Protein AF-A0A4Y9PRK2-F1 (afdb_monomer)

Foldseek 3Di:
DLAPPPDDLVPDDPVVSVCNLLDLVNLVVLVVCVVVVNHDDQDPGPCNNPSVVSNVVVVVVCCVPVVVVVVVVVVVVVVD

Mean predicted aligned error: 10.02 Å

Sequence (80 aa):
FVANTFVPLETFPSVLRHFAEWNPVSSVVQAARNLFGNSFGAPDVWSLQHPVIYSALWGVAILAVFVPLSVRTYRNTASR

Secondary structure (DSSP, 8-state):
---TTSS-GGGS-HHHHHHHHT-HHHHHHHHHHHHTT---S--SSHHHHSHHHHHHHHHHHHHHHHHHHHHHHHHHHHT-

Radius of gyration: 17.08 Å; Cα contacts (8 Å, |Δi|>4): 38; chains: 1; bounding box: 28×25×52 Å

Structure (mmCIF, N/CA/C/O backbone):
data_AF-A0A4Y9PRK2-F1
#
_entry.id   AF-A0A4Y9PRK2-F1
#
loop_
_atom_site.group_PDB
_atom_site.id
_atom_site.type_symbol
_atom_site.label_atom_id
_atom_site.label_alt_id
_atom_site.label_comp_id
_atom_site.label_asym_id
_atom_site.label_entity_id
_atom_site.label_seq_id
_atom_site.pdbx_PDB_ins_code
_atom_site.Cartn_x
_atom_site.Cartn_y
_atom_site.Cartn_z
_atom_site.occupancy
_atom_site.B_iso_or_equiv
_atom_site.auth_seq_id
_atom_site.auth_comp_id
_atom_site.auth_asym_id
_atom_site.auth_atom_id
_atom_site.pdbx_PDB_model_num
ATOM 1 N N . PHE A 1 1 ? 5.441 -18.770 -2.580 1.00 43.44 1 PHE A N 1
ATOM 2 C CA . PHE A 1 1 ? 6.194 -17.690 -3.244 1.00 43.44 1 PHE A CA 1
ATOM 3 C C . PHE A 1 1 ? 5.683 -17.535 -4.670 1.00 43.44 1 PHE A C 1
ATOM 5 O O . PHE A 1 1 ? 6.095 -18.286 -5.539 1.00 43.44 1 PHE A O 1
ATOM 12 N N . VAL A 1 2 ? 4.745 -16.611 -4.895 1.00 38.53 2 VAL A N 1
ATOM 13 C CA . VAL A 1 2 ? 4.322 -16.181 -6.240 1.00 38.53 2 VAL A CA 1
ATOM 14 C C . VAL A 1 2 ? 4.827 -14.750 -6.386 1.00 38.53 2 VAL A C 1
ATOM 16 O O . VAL A 1 2 ? 4.130 -13.789 -6.080 1.00 38.53 2 VAL A O 1
ATOM 19 N N . ALA A 1 3 ? 6.115 -14.635 -6.694 1.00 40.81 3 ALA A N 1
ATOM 20 C CA . ALA A 1 3 ? 6.776 -13.374 -6.994 1.00 40.81 3 ALA A CA 1
ATOM 21 C C . ALA A 1 3 ? 7.026 -13.322 -8.504 1.00 40.81 3 ALA A C 1
ATOM 23 O O . ALA A 1 3 ? 7.346 -14.346 -9.111 1.00 40.81 3 ALA A O 1
ATOM 24 N N . ASN A 1 4 ? 6.884 -12.131 -9.087 1.00 46.69 4 ASN A N 1
ATOM 25 C CA . ASN A 1 4 ? 6.985 -11.806 -10.516 1.00 46.69 4 ASN A CA 1
ATOM 26 C C . ASN A 1 4 ? 8.404 -11.996 -11.116 1.00 46.69 4 ASN A C 1
ATOM 28 O O . ASN A 1 4 ? 8.833 -11.240 -11.981 1.00 46.69 4 ASN A O 1
ATOM 32 N N . THR A 1 5 ? 9.184 -12.947 -10.601 1.00 49.84 5 THR A N 1
ATOM 33 C CA . THR A 1 5 ? 10.602 -13.154 -10.927 1.00 49.84 5 THR A CA 1
ATOM 34 C C . THR A 1 5 ? 10.917 -14.536 -11.499 1.00 49.84 5 THR A C 1
ATOM 36 O O . THR A 1 5 ? 12.040 -14.723 -11.950 1.00 49.84 5 THR A O 1
ATOM 39 N N . PHE A 1 6 ? 9.979 -15.495 -11.510 1.00 46.44 6 PHE A N 1
ATOM 40 C CA . PHE A 1 6 ? 10.304 -16.891 -11.862 1.00 46.44 6 PHE A CA 1
ATOM 41 C C . PHE A 1 6 ? 9.405 -17.575 -12.904 1.00 46.44 6 PHE A C 1
ATOM 43 O O . PHE A 1 6 ? 9.762 -18.660 -13.352 1.00 46.44 6 PHE A O 1
ATOM 50 N N . VAL A 1 7 ? 8.279 -16.985 -13.327 1.00 48.06 7 VAL A N 1
ATOM 51 C CA . VAL A 1 7 ? 7.393 -17.605 -14.335 1.00 48.06 7 VAL A CA 1
ATOM 52 C C . VAL A 1 7 ? 6.865 -16.534 -15.299 1.00 48.06 7 VAL A C 1
ATOM 54 O O . VAL A 1 7 ? 6.307 -15.544 -14.821 1.00 48.06 7 VAL A O 1
ATOM 57 N N . PRO A 1 8 ? 7.026 -16.698 -16.628 1.00 53.03 8 PRO A N 1
ATOM 58 C CA . PRO A 1 8 ? 6.402 -15.822 -17.617 1.00 53.03 8 PRO A CA 1
ATOM 59 C C . PRO A 1 8 ? 4.886 -15.773 -17.397 1.00 53.03 8 PRO A C 1
ATOM 61 O O . PRO A 1 8 ? 4.227 -16.808 -17.387 1.00 53.03 8 PRO A O 1
ATOM 64 N N . LEU A 1 9 ? 4.318 -14.578 -17.224 1.00 52.84 9 LEU A N 1
ATOM 65 C CA . LEU A 1 9 ? 2.887 -14.383 -16.930 1.00 52.84 9 LEU A CA 1
ATOM 66 C C . LEU A 1 9 ? 1.951 -14.907 -18.040 1.00 52.84 9 LEU A C 1
ATOM 68 O O . LEU A 1 9 ? 0.748 -15.036 -17.818 1.00 52.84 9 LEU A O 1
ATOM 72 N N . GLU A 1 10 ? 2.495 -15.224 -19.218 1.00 56.38 10 GLU A N 1
ATOM 73 C CA . GLU A 1 10 ? 1.772 -15.771 -20.371 1.00 56.38 10 GLU A CA 1
ATOM 74 C C . GLU A 1 10 ? 1.220 -17.185 -20.138 1.00 56.38 10 GLU A C 1
ATOM 76 O O . GLU A 1 10 ? 0.234 -17.560 -20.765 1.00 56.38 10 GLU A O 1
ATOM 81 N N . THR A 1 11 ? 1.800 -17.962 -19.215 1.00 55.66 11 THR A N 1
ATOM 82 C CA . THR A 1 11 ? 1.322 -19.318 -18.886 1.00 55.66 11 THR A CA 1
ATOM 83 C C . THR A 1 11 ? 0.305 -19.359 -17.747 1.00 55.66 11 THR A C 1
ATOM 85 O O . THR A 1 11 ? -0.199 -20.440 -17.430 1.00 55.66 11 THR A O 1
ATOM 88 N N . PHE A 1 12 ? -0.043 -18.222 -17.128 1.00 57.53 12 PHE A N 1
ATOM 89 C CA . PHE A 1 12 ? -1.054 -18.225 -16.072 1.00 57.53 12 PHE A CA 1
ATOM 90 C C . PHE A 1 12 ? -2.487 -18.216 -16.622 1.00 57.53 12 PHE A C 1
ATOM 92 O O . PHE A 1 12 ? -2.808 -17.420 -17.507 1.00 57.53 12 PHE A O 1
ATOM 99 N N . PRO A 1 13 ? -3.393 -19.032 -16.043 1.00 63.66 13 PRO A N 1
ATOM 100 C CA . PRO A 1 13 ? -4.829 -18.883 -16.253 1.00 63.66 13 PRO A CA 1
ATOM 101 C C . PRO A 1 13 ? -5.258 -17.439 -15.968 1.00 63.66 13 PRO A C 1
ATOM 103 O O . PRO A 1 13 ? -4.769 -16.829 -15.017 1.00 63.66 13 PRO A O 1
ATOM 106 N N . SER A 1 14 ? -6.186 -16.897 -16.757 1.00 66.88 14 SER A N 1
ATOM 107 C CA . SER A 1 14 ? -6.577 -15.474 -16.741 1.00 66.88 14 SER A CA 1
ATOM 108 C C . SER A 1 14 ? -6.845 -14.899 -15.342 1.00 66.88 14 SER A C 1
ATOM 110 O O . SER A 1 14 ? -6.425 -13.785 -15.038 1.00 66.88 14 SER A O 1
ATOM 112 N N . VAL A 1 15 ? -7.473 -15.678 -14.458 1.00 67.56 15 VAL A N 1
ATOM 113 C CA . VAL A 1 15 ? -7.741 -15.292 -13.063 1.00 67.56 15 VAL A CA 1
ATOM 114 C C . VAL A 1 15 ? -6.447 -15.137 -12.256 1.00 67.56 15 VAL A C 1
ATOM 116 O O . VAL A 1 15 ? -6.258 -14.135 -11.572 1.00 67.56 15 VAL A O 1
ATOM 119 N N . LEU A 1 16 ? -5.529 -16.102 -12.360 1.00 63.88 16 LEU A N 1
ATOM 120 C CA . LEU A 1 16 ? -4.230 -16.071 -11.678 1.00 63.88 16 LEU A CA 1
ATOM 121 C C . LEU A 1 16 ? -3.357 -14.924 -12.183 1.00 63.88 16 LEU A C 1
ATOM 123 O O . LEU A 1 16 ? -2.689 -14.272 -11.383 1.00 63.88 16 LEU A O 1
ATOM 127 N N . ARG A 1 17 ? -3.412 -14.643 -13.489 1.00 66.12 17 ARG A N 1
ATOM 128 C CA . ARG A 1 17 ? -2.740 -13.490 -14.089 1.00 66.12 17 ARG A CA 1
ATOM 129 C 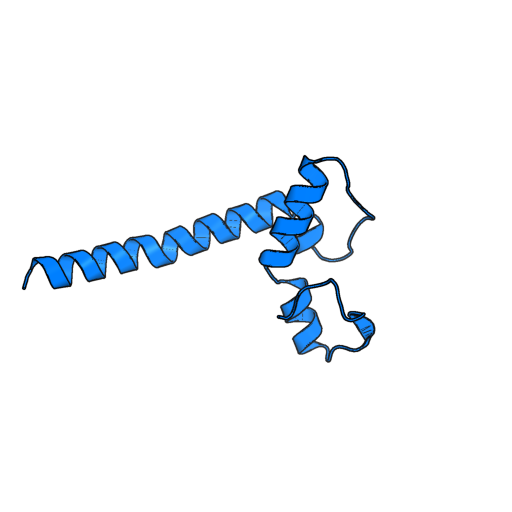C . ARG A 1 17 ? -3.259 -12.180 -13.497 1.00 66.12 17 ARG A C 1
ATOM 131 O O . ARG A 1 17 ? -2.448 -11.371 -13.064 1.00 66.12 17 ARG A O 1
ATOM 138 N N . HIS A 1 18 ? -4.575 -12.011 -13.370 1.00 65.25 18 HIS A N 1
ATOM 139 C CA . HIS A 1 18 ? -5.153 -10.802 -12.779 1.00 65.25 18 HIS A CA 1
ATOM 140 C C . HIS A 1 18 ? -4.753 -10.626 -11.303 1.00 65.25 18 HIS A C 1
ATOM 142 O O . HIS A 1 18 ? -4.342 -9.548 -10.888 1.00 65.25 18 HIS A O 1
ATOM 148 N N . PHE A 1 19 ? -4.767 -11.695 -10.501 1.00 66.12 19 PHE A N 1
ATOM 149 C CA . PHE A 1 19 ? -4.277 -11.616 -9.118 1.00 66.12 19 PHE A CA 1
ATOM 150 C C . PHE A 1 19 ? -2.776 -11.297 -9.031 1.00 66.12 19 PHE A C 1
ATOM 152 O O . PHE A 1 19 ? -2.357 -10.538 -8.157 1.00 66.12 19 PHE A O 1
ATOM 159 N N . ALA A 1 20 ? -1.960 -11.855 -9.928 1.00 66.56 20 ALA A N 1
ATOM 160 C CA . ALA A 1 20 ? -0.524 -11.592 -9.973 1.00 66.56 20 ALA A CA 1
ATOM 161 C C . ALA A 1 20 ? -0.205 -10.149 -10.408 1.00 66.56 20 ALA A C 1
ATOM 163 O O . ALA A 1 20 ? 0.689 -9.518 -9.840 1.00 66.56 20 ALA A O 1
ATOM 164 N N . GLU A 1 21 ? -0.961 -9.618 -11.371 1.00 68.00 21 GLU A N 1
ATOM 165 C CA . GLU A 1 21 ? -0.867 -8.244 -11.883 1.00 68.00 21 GLU A CA 1
ATOM 166 C C . GLU A 1 21 ? -1.222 -7.189 -10.817 1.00 68.00 21 GLU A C 1
ATOM 168 O O . GLU A 1 21 ? -0.616 -6.115 -10.768 1.00 68.00 21 GLU A O 1
ATOM 173 N N . TRP A 1 22 ? -2.158 -7.502 -9.916 1.00 69.88 22 TRP A N 1
ATOM 174 C CA . TRP A 1 22 ? -2.623 -6.591 -8.859 1.00 69.88 22 TRP A CA 1
ATOM 175 C C . TRP A 1 22 ? -1.944 -6.801 -7.497 1.00 69.88 22 TRP A C 1
ATOM 177 O O . TRP A 1 22 ? -2.347 -6.206 -6.492 1.00 69.88 22 TRP A O 1
ATOM 187 N N . ASN A 1 23 ? -0.883 -7.607 -7.444 1.00 75.31 23 ASN A N 1
ATOM 188 C CA . ASN A 1 23 ? -0.176 -7.907 -6.206 1.00 75.31 23 ASN A CA 1
ATOM 189 C C . ASN A 1 23 ? 0.567 -6.661 -5.652 1.00 75.31 23 ASN A C 1
ATOM 191 O O . ASN A 1 23 ? 1.469 -6.144 -6.321 1.00 75.31 23 ASN A O 1
ATOM 195 N N . PRO A 1 24 ? 0.268 -6.205 -4.416 1.00 73.00 24 PRO A N 1
ATOM 196 C CA . PRO A 1 24 ? 0.920 -5.042 -3.797 1.00 73.00 24 PRO A CA 1
ATOM 197 C C . PRO A 1 24 ? 2.428 -5.205 -3.588 1.00 73.00 24 PRO A C 1
ATOM 199 O O . PRO A 1 24 ? 3.167 -4.227 -3.525 1.00 73.00 24 PRO A O 1
ATOM 202 N N . VAL A 1 25 ? 2.922 -6.439 -3.500 1.00 78.00 25 VAL A N 1
ATOM 203 C CA . VAL A 1 25 ? 4.364 -6.694 -3.401 1.00 78.00 25 VAL A CA 1
ATOM 204 C C . VAL A 1 25 ? 5.061 -6.278 -4.699 1.00 78.00 25 VAL A C 1
ATOM 206 O O . VAL A 1 25 ? 6.123 -5.657 -4.663 1.00 78.00 25 VAL A O 1
ATOM 209 N N . SER A 1 26 ? 4.441 -6.557 -5.849 1.00 74.19 26 SER A N 1
ATOM 210 C CA . SER A 1 26 ? 4.985 -6.200 -7.163 1.00 74.19 26 SER A CA 1
ATOM 211 C C . SER A 1 26 ? 5.082 -4.683 -7.340 1.00 74.19 26 SER A C 1
ATOM 213 O O . SER A 1 26 ? 6.100 -4.193 -7.831 1.00 74.19 26 SER A O 1
ATOM 215 N N . SER A 1 27 ? 4.070 -3.928 -6.898 1.00 80.00 27 SER A N 1
ATOM 216 C CA . SER A 1 27 ? 4.079 -2.462 -6.973 1.00 80.00 27 SER A CA 1
ATOM 217 C C . SER A 1 27 ? 5.125 -1.836 -6.052 1.00 80.00 27 SER A C 1
ATOM 219 O O . SER A 1 27 ? 5.773 -0.878 -6.456 1.00 80.00 27 SER A O 1
ATOM 221 N N . VAL A 1 28 ? 5.353 -2.389 -4.854 1.00 81.50 28 VAL A N 1
ATOM 222 C CA . VAL A 1 28 ? 6.394 -1.899 -3.930 1.00 81.50 28 VAL A CA 1
ATOM 223 C C . VAL A 1 28 ? 7.786 -2.072 -4.542 1.00 81.50 28 VAL A C 1
ATOM 225 O O . VAL A 1 28 ? 8.602 -1.152 -4.497 1.00 81.50 28 VAL A O 1
ATOM 228 N N . VAL A 1 29 ? 8.052 -3.219 -5.176 1.00 82.31 29 VAL A N 1
ATOM 229 C CA . VAL A 1 29 ? 9.325 -3.475 -5.871 1.00 82.31 29 VAL A CA 1
ATOM 230 C C . VAL A 1 29 ? 9.524 -2.510 -7.044 1.00 82.31 29 VAL A C 1
ATOM 232 O O . VAL A 1 29 ? 10.616 -1.967 -7.211 1.00 82.31 29 VAL A O 1
ATOM 235 N N . GLN A 1 30 ? 8.483 -2.266 -7.844 1.00 79.44 30 GLN A N 1
ATOM 236 C CA . GLN A 1 30 ? 8.529 -1.304 -8.953 1.00 79.44 30 GLN A CA 1
ATOM 237 C C . GLN A 1 30 ? 8.728 0.135 -8.444 1.00 79.44 30 GLN A C 1
ATOM 239 O O . GLN A 1 30 ? 9.586 0.851 -8.951 1.00 79.44 30 GLN A O 1
ATOM 244 N N . ALA A 1 31 ? 8.033 0.535 -7.374 1.00 81.75 31 ALA A N 1
ATOM 245 C CA . ALA A 1 31 ? 8.202 1.840 -6.737 1.00 81.75 31 ALA A CA 1
ATOM 246 C C . ALA A 1 31 ? 9.640 2.043 -6.250 1.00 81.75 31 ALA A C 1
ATOM 248 O O . ALA A 1 31 ? 10.236 3.078 -6.531 1.00 81.75 31 ALA A O 1
ATOM 249 N N . ALA A 1 32 ? 10.223 1.039 -5.586 1.00 83.69 32 ALA A N 1
ATOM 250 C CA . ALA A 1 32 ? 11.617 1.081 -5.165 1.00 83.69 32 ALA A CA 1
ATOM 251 C C . ALA A 1 32 ? 12.554 1.257 -6.369 1.00 83.69 32 ALA A C 1
ATOM 253 O O . ALA A 1 32 ? 13.379 2.164 -6.370 1.00 83.69 32 ALA A O 1
ATOM 254 N N . ARG A 1 33 ? 12.395 0.456 -7.432 1.00 83.38 33 ARG A N 1
ATOM 255 C CA . ARG A 1 33 ? 13.209 0.581 -8.656 1.00 83.38 33 ARG A CA 1
ATOM 256 C C . ARG A 1 33 ? 13.113 1.968 -9.287 1.00 83.38 33 ARG A C 1
ATOM 258 O O . ARG A 1 33 ? 14.148 2.523 -9.647 1.00 83.38 33 ARG A O 1
ATOM 265 N N . ASN A 1 34 ? 11.910 2.534 -9.373 1.00 83.44 34 ASN A N 1
ATOM 266 C CA . ASN A 1 34 ? 11.694 3.872 -9.922 1.00 83.44 34 ASN A CA 1
ATOM 267 C C . ASN A 1 34 ? 12.368 4.947 -9.067 1.00 83.44 34 ASN A C 1
ATOM 269 O O . ASN A 1 34 ? 13.050 5.814 -9.605 1.00 83.44 34 ASN A O 1
ATOM 273 N N . LEU A 1 35 ? 12.230 4.868 -7.742 1.00 83.19 35 LEU A N 1
ATOM 274 C CA . LEU A 1 35 ? 12.849 5.822 -6.817 1.00 83.19 35 LEU A CA 1
ATOM 275 C C . LEU A 1 35 ? 14.381 5.702 -6.786 1.00 83.19 35 LEU A C 1
ATOM 277 O O . LEU A 1 35 ? 15.063 6.702 -6.594 1.00 83.19 35 LEU A O 1
ATOM 281 N N . PHE A 1 36 ? 14.925 4.506 -7.024 1.00 86.62 36 PHE A N 1
ATOM 282 C CA . PHE A 1 36 ? 16.365 4.270 -7.167 1.00 86.62 36 PHE A CA 1
ATOM 283 C C . PHE A 1 36 ? 16.904 4.527 -8.587 1.00 86.62 36 PHE A C 1
ATOM 285 O O . PHE A 1 36 ? 18.089 4.310 -8.824 1.00 86.62 36 PHE A O 1
ATOM 292 N N . GLY A 1 37 ? 16.069 4.964 -9.537 1.00 80.69 37 GLY A N 1
ATOM 293 C CA . GLY A 1 37 ? 16.492 5.302 -10.902 1.00 80.69 37 GLY A CA 1
ATOM 294 C C . GLY A 1 37 ? 16.788 4.111 -11.826 1.00 80.69 37 GLY A C 1
ATOM 295 O O . GLY A 1 37 ? 17.383 4.303 -12.878 1.00 80.69 37 GLY A O 1
ATOM 296 N N . ASN A 1 38 ? 16.368 2.893 -11.466 1.00 81.12 38 ASN A N 1
ATOM 297 C CA . ASN A 1 38 ? 16.591 1.656 -12.234 1.00 81.12 38 ASN A CA 1
ATOM 298 C C . ASN A 1 38 ? 15.278 1.097 -12.811 1.00 81.12 38 ASN A C 1
ATOM 300 O O . ASN A 1 38 ? 14.953 -0.084 -12.650 1.00 81.12 38 ASN A O 1
ATOM 304 N N . SER A 1 39 ? 14.470 1.965 -13.415 1.00 73.19 39 SER A N 1
ATOM 305 C CA . SER A 1 39 ? 13.183 1.594 -14.000 1.00 73.19 39 SER A CA 1
ATOM 306 C C . SER A 1 39 ? 13.370 0.863 -15.339 1.00 73.19 39 SER A C 1
ATOM 308 O O . SER A 1 39 ? 14.150 1.281 -16.191 1.00 73.19 39 SER A O 1
ATOM 310 N N . PHE A 1 40 ? 12.652 -0.249 -15.536 1.00 68.06 40 PHE A N 1
ATOM 311 C CA . PHE A 1 40 ? 12.703 -1.053 -16.763 1.00 68.06 40 PHE A CA 1
ATOM 312 C C . PHE A 1 40 ? 11.331 -1.067 -17.437 1.00 68.06 40 PHE A C 1
ATOM 314 O O . PHE A 1 40 ? 10.401 -1.653 -16.884 1.00 68.06 40 PHE A O 1
ATOM 321 N N . GLY A 1 41 ? 11.237 -0.473 -18.633 1.00 65.19 41 GLY A N 1
ATOM 322 C CA . GLY A 1 41 ? 10.047 -0.501 -19.493 1.00 65.19 41 GLY A CA 1
ATOM 323 C C . GLY A 1 41 ? 8.805 0.189 -18.909 1.00 65.19 41 GLY A C 1
ATOM 324 O O . GLY A 1 41 ? 8.703 0.424 -17.707 1.00 65.19 41 GLY A O 1
ATOM 325 N N . ALA A 1 42 ? 7.844 0.520 -19.773 1.00 62.81 42 ALA A N 1
ATOM 326 C CA . ALA A 1 42 ? 6.522 0.976 -19.352 1.00 62.81 42 ALA A CA 1
ATOM 327 C C . ALA A 1 42 ? 5.598 -0.251 -19.224 1.00 62.81 42 ALA A C 1
ATOM 329 O O . ALA A 1 42 ? 5.314 -0.891 -20.234 1.00 62.81 42 ALA A O 1
ATOM 330 N N . PRO A 1 43 ? 5.174 -0.638 -18.012 1.00 67.75 43 PRO A N 1
ATOM 331 C CA . PRO A 1 43 ? 4.258 -1.759 -17.831 1.00 67.75 43 PRO A CA 1
ATOM 332 C C . PRO A 1 43 ? 2.825 -1.396 -18.266 1.00 67.75 43 PRO A C 1
ATOM 334 O O . PRO A 1 43 ? 2.350 -0.291 -18.006 1.00 67.75 43 PRO A O 1
ATOM 337 N N . ASP A 1 44 ? 2.102 -2.351 -18.857 1.00 72.19 44 ASP A N 1
ATOM 338 C CA . ASP A 1 44 ? 0.711 -2.172 -19.329 1.00 72.19 44 ASP A CA 1
ATOM 339 C C . ASP A 1 44 ? -0.348 -2.209 -18.211 1.00 72.19 44 ASP A C 1
ATOM 341 O O . ASP A 1 44 ? -1.539 -2.023 -18.453 1.00 72.19 44 ASP A O 1
ATOM 345 N N . VAL A 1 45 ? 0.065 -2.447 -16.963 1.00 73.38 45 VAL A N 1
ATOM 346 C CA . VAL A 1 45 ? -0.841 -2.625 -15.821 1.00 73.38 45 VAL A CA 1
ATOM 347 C C . VAL A 1 45 ? -0.838 -1.378 -14.941 1.00 73.38 45 VAL A C 1
ATOM 349 O O . VAL A 1 45 ? 0.222 -0.920 -14.514 1.00 73.38 45 VAL A O 1
ATOM 352 N N . TRP A 1 46 ? -2.021 -0.857 -14.602 1.00 72.12 46 TRP A N 1
ATOM 353 C CA . TRP A 1 46 ? -2.172 0.398 -13.850 1.00 72.12 46 TRP A CA 1
ATOM 354 C C . TRP A 1 46 ? -1.429 0.410 -12.498 1.00 72.12 46 TRP A C 1
ATOM 356 O O . TRP A 1 46 ? -0.791 1.404 -12.144 1.00 72.12 46 TRP A O 1
ATOM 366 N N . SER A 1 47 ? -1.428 -0.719 -11.777 1.00 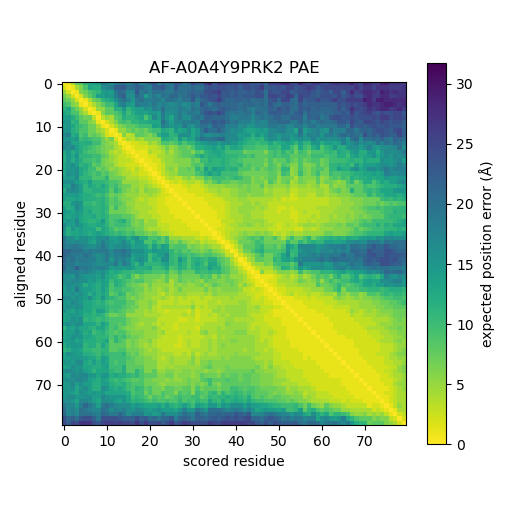69.69 47 SER A N 1
ATOM 367 C CA . SER A 1 47 ? -0.694 -0.911 -10.510 1.00 69.69 47 SER A CA 1
ATOM 368 C C . SER A 1 47 ? 0.817 -0.675 -10.645 1.00 69.69 47 SER A C 1
ATOM 370 O O . SER A 1 47 ? 1.469 -0.234 -9.698 1.00 69.69 47 SER A O 1
ATOM 372 N N . LEU A 1 48 ? 1.375 -0.953 -11.825 1.00 70.75 48 LEU A N 1
ATOM 373 C CA . LEU A 1 48 ? 2.794 -0.822 -12.146 1.00 70.75 48 LEU A CA 1
ATOM 374 C C . LEU A 1 48 ? 3.109 0.498 -12.872 1.00 70.75 48 LEU A C 1
ATOM 376 O O . LEU A 1 48 ? 4.271 0.896 -12.896 1.00 70.75 48 LEU A O 1
ATOM 380 N N . GLN A 1 49 ? 2.100 1.192 -13.413 1.00 78.75 49 GLN A N 1
ATOM 381 C CA . GLN A 1 49 ? 2.214 2.558 -13.949 1.00 78.75 49 GLN A CA 1
ATOM 382 C C . GLN A 1 49 ? 2.232 3.613 -12.838 1.00 78.75 49 GLN A C 1
ATOM 384 O O . GLN A 1 49 ? 2.975 4.590 -12.916 1.00 78.75 49 GLN A O 1
ATOM 389 N N . HIS A 1 50 ? 1.474 3.387 -11.759 1.00 81.81 50 HIS A N 1
ATOM 390 C CA . HIS A 1 50 ? 1.459 4.248 -10.572 1.00 81.81 50 HIS A CA 1
ATOM 391 C C . HIS A 1 50 ? 1.927 3.510 -9.306 1.00 81.81 50 HIS A C 1
ATOM 393 O O . HIS A 1 50 ? 1.220 3.502 -8.293 1.00 81.81 50 HIS A O 1
ATOM 399 N N . PRO A 1 51 ? 3.133 2.911 -9.307 1.00 81.12 51 PRO A N 1
ATOM 400 C CA . PRO A 1 51 ? 3.535 1.973 -8.266 1.00 81.12 51 PRO A CA 1
ATOM 401 C C . PRO A 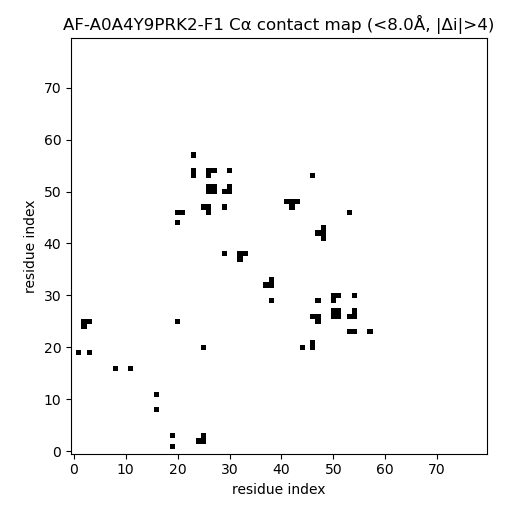1 51 ? 3.695 2.640 -6.899 1.00 81.12 51 PRO A C 1
ATOM 403 O O . PRO A 1 51 ? 3.421 2.015 -5.876 1.00 81.12 51 PRO A O 1
ATOM 406 N N . VAL A 1 52 ? 4.076 3.921 -6.862 1.00 82.81 52 VAL A N 1
ATOM 407 C CA . VAL A 1 52 ? 4.213 4.697 -5.618 1.00 82.81 52 VAL A CA 1
ATOM 408 C C . VAL A 1 52 ? 2.848 4.926 -4.963 1.00 82.81 52 VAL A C 1
ATOM 410 O O . VAL A 1 52 ? 2.662 4.584 -3.797 1.00 82.81 52 VAL A O 1
ATOM 413 N N . ILE A 1 53 ? 1.876 5.451 -5.719 1.00 87.06 53 ILE A N 1
ATOM 414 C CA . ILE A 1 53 ? 0.522 5.739 -5.216 1.00 87.06 53 ILE A CA 1
ATOM 415 C C . ILE A 1 53 ? -0.175 4.440 -4.815 1.00 87.06 53 ILE A C 1
ATOM 417 O O . ILE A 1 53 ? -0.745 4.356 -3.730 1.00 87.06 53 ILE A O 1
ATOM 421 N N . TYR A 1 54 ? -0.084 3.410 -5.656 1.00 85.69 54 TYR A N 1
ATOM 422 C CA . TYR A 1 54 ? -0.690 2.114 -5.380 1.00 85.69 54 TYR A CA 1
ATOM 423 C C . TYR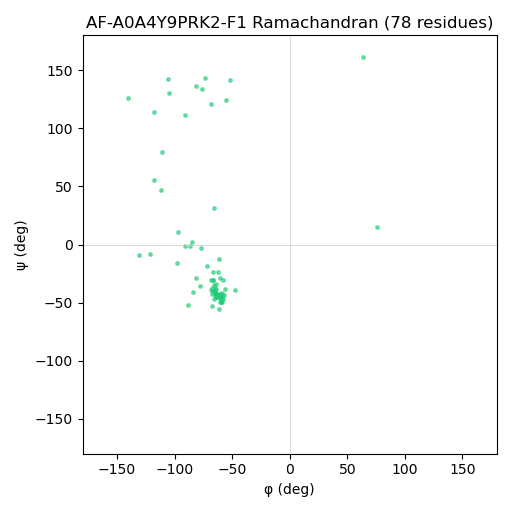 A 1 54 ? -0.123 1.481 -4.100 1.00 85.69 54 TYR A C 1
ATOM 425 O O . TYR A 1 54 ? -0.877 0.998 -3.256 1.00 85.69 54 TYR A O 1
ATOM 433 N N . SER A 1 55 ? 1.197 1.555 -3.898 1.00 85.69 55 SER A N 1
ATOM 434 C CA . SER A 1 55 ? 1.837 1.064 -2.671 1.00 85.69 55 SER A CA 1
ATOM 435 C C . SER A 1 55 ? 1.420 1.870 -1.435 1.00 85.69 55 SER A C 1
ATOM 437 O O . SER A 1 55 ? 1.159 1.289 -0.382 1.00 85.69 55 SER A O 1
ATOM 439 N N . ALA A 1 56 ? 1.297 3.197 -1.555 1.00 88.75 56 ALA A N 1
ATOM 440 C CA . ALA A 1 56 ? 0.828 4.052 -0.465 1.00 88.75 56 ALA A CA 1
ATOM 441 C C 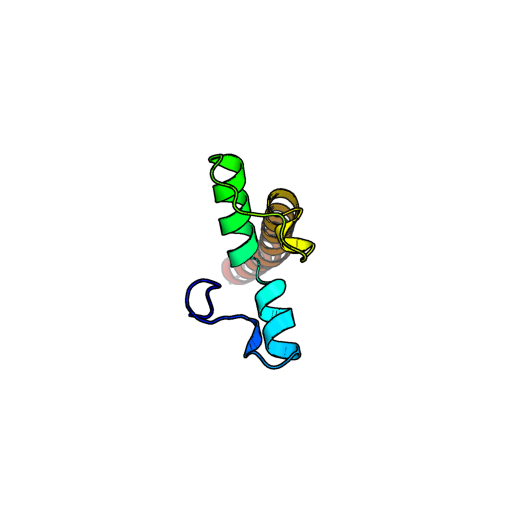. ALA A 1 56 ? -0.627 3.745 -0.069 1.00 88.75 56 ALA A C 1
ATOM 443 O O . ALA A 1 56 ? -0.929 3.644 1.120 1.00 88.75 56 ALA A O 1
ATOM 444 N N . LEU A 1 57 ? -1.514 3.529 -1.049 1.00 90.62 57 LEU A N 1
ATOM 445 C CA . LEU A 1 57 ? -2.907 3.136 -0.808 1.00 90.62 57 LEU A CA 1
ATOM 446 C C . LEU A 1 57 ? -3.000 1.824 -0.026 1.00 90.62 57 LEU A C 1
ATOM 448 O O . LEU A 1 57 ? -3.784 1.731 0.916 1.00 90.62 57 LEU A O 1
ATOM 452 N N . TRP A 1 58 ? -2.165 0.838 -0.357 1.00 88.62 58 TRP A N 1
ATOM 453 C CA . TRP A 1 58 ? -2.097 -0.411 0.402 1.00 88.62 58 TRP A CA 1
ATOM 454 C C . TRP A 1 58 ? -1.602 -0.211 1.835 1.00 88.62 58 TRP A C 1
ATOM 456 O O . TRP A 1 58 ? -2.166 -0.801 2.755 1.00 88.62 58 TRP A O 1
ATOM 466 N N . GLY A 1 59 ? -0.612 0.660 2.050 1.00 90.12 59 GLY A N 1
ATOM 467 C CA . GLY A 1 59 ? -0.178 1.045 3.395 1.00 90.12 59 GLY A CA 1
ATOM 468 C C . GLY A 1 59 ? -1.319 1.649 4.220 1.00 90.12 59 GLY A C 1
ATOM 469 O O . GLY A 1 59 ? -1.567 1.222 5.348 1.00 90.12 59 GLY A O 1
ATOM 470 N N . VAL A 1 60 ? -2.073 2.582 3.631 1.00 94.81 60 VAL A N 1
ATOM 471 C CA . VAL A 1 60 ? -3.253 3.189 4.267 1.00 94.81 60 VAL A CA 1
ATOM 472 C C . VAL A 1 60 ? -4.339 2.149 4.542 1.00 94.81 60 VAL A C 1
ATOM 474 O O . VAL A 1 60 ? -4.889 2.139 5.638 1.00 94.81 60 VAL A O 1
ATOM 477 N N . ALA A 1 61 ? -4.627 1.249 3.599 1.00 93.50 61 ALA A N 1
ATOM 478 C CA . ALA A 1 61 ? -5.640 0.207 3.765 1.00 93.50 61 ALA A CA 1
ATOM 479 C 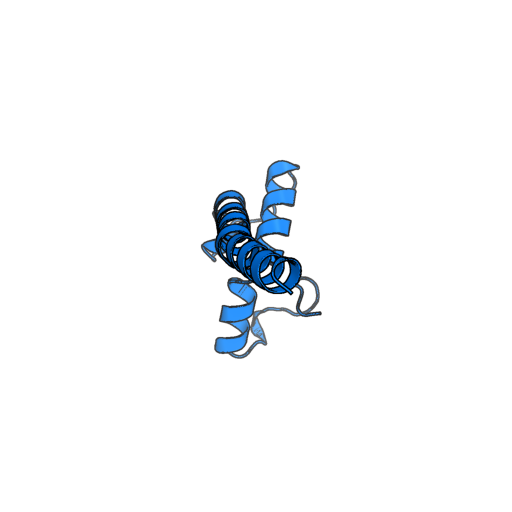C . ALA A 1 61 ? -5.295 -0.756 4.912 1.00 93.50 61 ALA A C 1
ATOM 481 O O . ALA A 1 61 ? -6.151 -1.065 5.741 1.00 93.50 61 ALA A O 1
ATOM 482 N N . ILE A 1 62 ? -4.032 -1.184 5.005 1.00 92.44 62 ILE A N 1
ATOM 483 C CA . ILE A 1 62 ? -3.547 -2.028 6.105 1.00 92.44 62 ILE A CA 1
ATOM 484 C C . ILE A 1 62 ? -3.728 -1.297 7.437 1.00 92.44 62 ILE A C 1
ATOM 486 O O . ILE A 1 62 ? -4.311 -1.855 8.364 1.00 92.44 62 ILE A O 1
ATOM 490 N N . LEU A 1 63 ? -3.297 -0.038 7.540 1.00 95.62 63 LEU A N 1
ATOM 491 C CA . LEU A 1 63 ? -3.480 0.742 8.765 1.00 95.62 63 LEU A CA 1
ATOM 492 C C . LEU A 1 63 ? -4.965 0.899 9.117 1.00 95.62 63 LEU A C 1
ATOM 494 O O . LEU A 1 63 ? -5.355 0.642 10.253 1.00 95.62 63 LEU A O 1
ATOM 498 N N . ALA A 1 64 ? -5.803 1.242 8.141 1.00 96.25 64 ALA A N 1
ATOM 499 C CA . ALA A 1 64 ? -7.237 1.425 8.330 1.00 96.25 64 ALA A CA 1
ATOM 500 C C . ALA A 1 64 ? -7.947 0.156 8.827 1.00 96.25 64 ALA A C 1
ATOM 502 O O . ALA A 1 64 ? -8.941 0.266 9.535 1.00 96.25 64 ALA A O 1
ATOM 503 N N . VAL A 1 65 ? -7.445 -1.039 8.501 1.00 96.12 65 VAL A N 1
ATOM 504 C CA . VAL A 1 65 ? -8.005 -2.315 8.971 1.00 96.12 65 VAL A CA 1
ATOM 505 C C . VAL A 1 65 ? -7.397 -2.735 10.309 1.00 96.12 65 VAL A C 1
ATOM 507 O O . VAL A 1 65 ? -8.118 -3.019 11.266 1.00 96.12 65 VAL A O 1
ATOM 510 N N . PHE A 1 66 ? -6.069 -2.772 10.412 1.00 95.94 66 PHE A N 1
ATOM 511 C CA . PHE A 1 66 ? -5.396 -3.374 11.562 1.00 95.94 66 PHE A CA 1
ATOM 512 C C . PHE A 1 66 ? -5.316 -2.451 12.776 1.00 95.94 66 PHE A C 1
ATOM 514 O O . PHE A 1 66 ? -5.344 -2.955 13.897 1.00 95.94 66 PHE A O 1
ATOM 521 N N . VAL A 1 67 ? -5.281 -1.125 12.605 1.00 95.81 67 VAL A N 1
ATOM 522 C CA . VAL A 1 67 ? -5.320 -0.182 13.736 1.00 95.81 67 VAL A CA 1
ATOM 523 C C . VAL A 1 67 ? -6.623 -0.318 14.537 1.00 95.81 67 VAL A C 1
ATOM 525 O O . VAL A 1 67 ? -6.534 -0.594 15.737 1.00 95.81 67 VAL A O 1
ATOM 528 N N . PRO A 1 68 ? -7.834 -0.209 13.950 1.00 94.56 68 PRO A N 1
ATOM 529 C CA . PRO A 1 68 ? -9.063 -0.341 14.731 1.00 94.56 68 PRO A CA 1
ATOM 530 C C . PRO A 1 68 ? -9.252 -1.749 15.302 1.00 94.56 68 PRO A C 1
ATOM 532 O O . PRO A 1 68 ? -9.730 -1.883 16.430 1.00 94.56 68 PRO A O 1
ATOM 535 N N . LEU A 1 69 ? -8.841 -2.801 14.582 1.00 93.94 69 LEU A N 1
ATOM 536 C CA . LEU A 1 69 ? -8.871 -4.172 15.104 1.00 93.94 69 LEU A CA 1
ATOM 537 C C . LEU A 1 69 ? -7.950 -4.345 16.317 1.00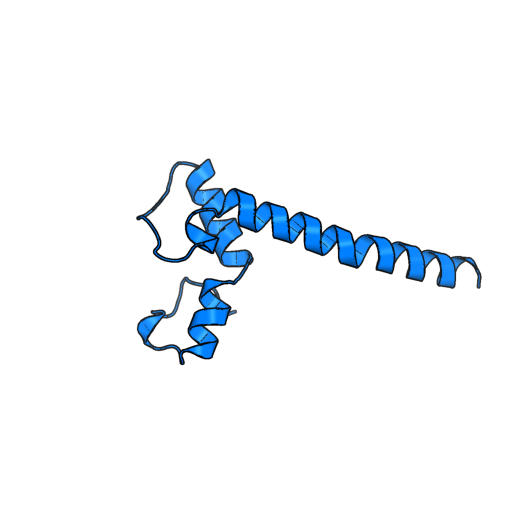 93.94 69 LEU A C 1
ATOM 539 O O . LEU A 1 69 ? -8.356 -4.945 17.316 1.00 93.94 69 LEU A O 1
ATOM 543 N N . SER A 1 70 ? -6.743 -3.780 16.264 1.00 92.94 70 SER A N 1
ATOM 544 C CA . SER A 1 70 ? -5.789 -3.813 17.376 1.00 92.94 70 SER A CA 1
ATOM 545 C C . SER A 1 70 ? -6.331 -3.056 18.586 1.00 92.94 70 SER A C 1
ATOM 547 O O . SER A 1 70 ? -6.330 -3.593 19.691 1.00 92.94 70 SER A O 1
ATOM 549 N N . VAL A 1 71 ? -6.892 -1.857 18.383 1.00 94.81 71 VAL A N 1
ATOM 550 C CA . VAL A 1 71 ? -7.520 -1.062 19.453 1.00 94.81 71 VAL A CA 1
ATOM 551 C C . VAL A 1 71 ? -8.703 -1.806 20.078 1.00 94.81 71 VAL A C 1
ATOM 553 O O . VAL A 1 71 ? -8.827 -1.850 21.302 1.00 94.81 71 VAL A O 1
ATOM 556 N N . ARG A 1 72 ? -9.566 -2.430 19.265 1.00 92.75 72 ARG A N 1
ATOM 557 C CA . ARG A 1 72 ? -10.702 -3.226 19.755 1.00 92.75 72 ARG A CA 1
ATOM 558 C C . ARG A 1 72 ? -10.236 -4.418 20.592 1.00 92.75 72 ARG A C 1
ATOM 560 O O . ARG A 1 72 ? -10.785 -4.663 21.662 1.00 92.75 72 ARG A O 1
ATOM 567 N N . THR A 1 73 ? -9.216 -5.131 20.126 1.00 92.38 73 THR A N 1
ATOM 568 C CA . THR A 1 73 ? -8.660 -6.304 20.819 1.00 92.38 73 THR A CA 1
ATOM 569 C C . THR A 1 73 ? -7.982 -5.908 22.129 1.00 92.38 73 THR A C 1
ATOM 571 O O . THR A 1 73 ? -8.206 -6.549 23.157 1.00 92.38 73 THR A O 1
ATOM 574 N N . TYR A 1 74 ? -7.224 -4.809 22.120 1.00 91.88 74 TYR A N 1
ATOM 575 C CA . TYR A 1 74 ? -6.603 -4.246 23.314 1.00 91.88 74 TYR A CA 1
ATOM 576 C C . TYR A 1 74 ? -7.650 -3.872 24.366 1.00 91.88 74 TYR A C 1
ATOM 578 O O . TYR A 1 74 ? -7.552 -4.323 25.503 1.00 91.88 74 TYR A O 1
ATOM 586 N N . ARG A 1 75 ? -8.703 -3.133 23.983 1.00 90.81 75 ARG A N 1
ATOM 587 C CA . ARG A 1 75 ? -9.786 -2.744 24.904 1.00 90.81 75 ARG A CA 1
ATOM 588 C C . ARG A 1 75 ? -10.487 -3.948 25.527 1.00 90.81 75 ARG A C 1
ATOM 590 O O . ARG A 1 75 ? -10.711 -3.938 26.728 1.00 90.81 75 ARG A O 1
ATOM 597 N N . ASN A 1 76 ? -10.786 -4.977 24.735 1.00 88.19 76 ASN A N 1
ATOM 598 C CA . ASN A 1 76 ? -11.443 -6.192 25.224 1.00 88.19 76 ASN A CA 1
ATOM 599 C C . ASN A 1 76 ? -10.571 -7.003 26.194 1.00 88.19 76 ASN A C 1
ATOM 601 O O . ASN A 1 76 ? -11.099 -7.704 27.054 1.00 88.19 76 ASN A O 1
ATOM 605 N N . THR A 1 77 ? -9.248 -6.948 26.024 1.00 86.94 77 THR A N 1
ATOM 606 C CA . THR A 1 77 ? -8.301 -7.682 26.872 1.00 86.94 77 THR A CA 1
ATOM 607 C C . THR A 1 77 ? -7.991 -6.908 28.148 1.00 86.94 77 THR A C 1
ATOM 609 O O . THR A 1 77 ? -7.956 -7.503 29.212 1.00 86.94 77 THR A O 1
ATOM 612 N N . ALA A 1 78 ? -7.819 -5.587 28.061 1.00 77.12 78 ALA A N 1
ATOM 613 C CA . ALA A 1 78 ? -7.544 -4.723 29.209 1.00 77.12 78 ALA A CA 1
ATOM 614 C C . ALA A 1 78 ? -8.760 -4.516 30.132 1.00 77.12 78 ALA A C 1
ATOM 616 O O . ALA A 1 78 ? -8.596 -4.077 31.265 1.00 77.12 78 ALA A O 1
ATOM 617 N N . SER A 1 79 ? -9.979 -4.794 29.654 1.00 72.00 79 SER A N 1
ATOM 618 C CA . SER A 1 79 ? -11.201 -4.777 30.470 1.00 72.00 79 SER A CA 1
ATOM 619 C C . SER A 1 79 ? -11.493 -6.101 31.191 1.00 72.00 79 SER A C 1
ATOM 621 O O . SER A 1 79 ? -12.532 -6.201 31.841 1.00 72.00 79 SER A O 1
ATOM 623 N N . AR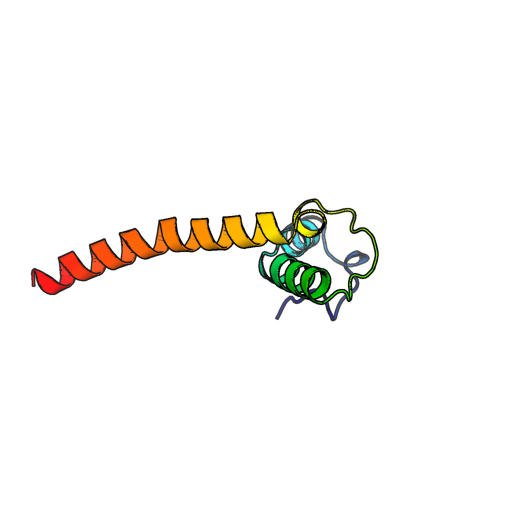G A 1 80 ? -10.655 -7.128 31.006 1.00 54.22 80 ARG A N 1
ATOM 624 C CA . ARG A 1 80 ? -10.717 -8.424 31.699 1.00 54.22 80 ARG A CA 1
ATOM 625 C C . ARG A 1 80 ? -9.705 -8.456 32.834 1.00 54.22 80 ARG A C 1
ATOM 627 O O . ARG A 1 80 ? -10.046 -9.088 33.854 1.00 54.22 80 ARG A O 1
#

pLDDT: mean 75.75, std 15.12, range [38.53, 96.25]

Solvent-accessible surface area (backbone atoms only — not comparable to full-atom values): 4798 Å² total; per-residue (Å²): 137,93,61,99,81,80,67,72,67,86,78,45,58,72,68,58,34,53,54,61,65,65,33,62,67,59,15,43,54,49,28,50,29,49,76,72,71,63,67,77,82,86,57,95,45,69,45,59,66,41,12,57,63,49,35,50,52,5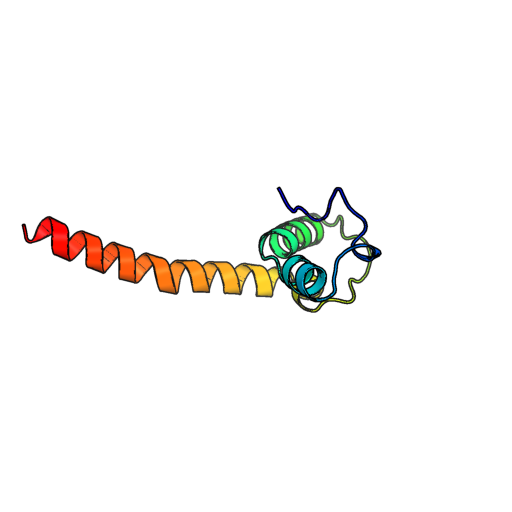1,53,51,52,50,47,68,53,50,50,58,52,49,52,53,52,49,53,64,56,76,74,105